Protein AF-A0A6M4GVV5-F1 (afdb_monomer_lite)

Radius of gyration: 19.68 Å; chains: 1; bounding box: 46×44×58 Å

Foldseek 3Di:
DPPPPPLLCVLVVLCVVVVDDLVLVCQQQVHDSVVNVCSNVVVDHDDDPRSVVSVCCSVPVPVSSVVSVVCCVVPPPPGGDSDDDPDDDDPPPPDPDPDDDDDDDDDDDPDDDPDDPDDDPPPDD

InterPro domains:
  IPR001387 Cro/C1-type, helix-turn-helix domain [PF01381] (12-54)
  IPR001387 Cro/C1-type, helix-turn-helix domain [PS50943] (11-54)
  IPR001387 Cro/C1-type, helix-turn-helix domain [SM00530] (10-64)
  IPR001387 Cro/C1-type, helix-turn-helix domain [cd00093] (11-54)
  IPR010982 Lambda repressor-like, DNA-binding domain superfamily [G3DSA:1.10.260.40] (11-73)
  IPR010982 Lambda repressor-like, DNA-binding domain superfamily [SSF47413] (11-61)
  IPR052359 Bacterial HTH-type regulators and antitoxins [PTHR36511] (9-66)

Secondary structure (DSSP, 8-state):
------TTHHHHHHHHHTT--HHHHHHHHT--HHHHHHHHTTSS---HHHHHHHHHHHH-HHHHHHHHHHHHHHSTTSS--S---TTPPPPTT-------------S---S----PPPPPP----

Structure (mmCIF, N/CA/C/O backbone):
data_AF-A0A6M4GVV5-F1
#
_entry.id   AF-A0A6M4GVV5-F1
#
loop_
_atom_site.group_PDB
_atom_site.id
_atom_site.type_symbol
_atom_site.label_atom_id
_atom_site.label_alt_id
_atom_site.label_comp_id
_atom_site.label_asym_id
_atom_site.label_entity_id
_atom_site.label_seq_id
_atom_site.pdbx_PDB_ins_code
_atom_site.Cartn_x
_atom_site.Cartn_y
_atom_site.Cartn_z
_atom_site.occupancy
_atom_site.B_iso_or_equiv
_atom_site.auth_seq_id
_atom_site.auth_comp_id
_atom_site.auth_asym_id
_atom_site.auth_atom_id
_atom_site.pdbx_PDB_model_num
ATOM 1 N N . MET A 1 1 ? -3.325 0.582 -32.385 1.00 35.38 1 MET A N 1
ATOM 2 C CA . MET A 1 1 ? -2.060 0.902 -31.685 1.00 35.38 1 MET A CA 1
ATOM 3 C C . MET A 1 1 ? -2.358 0.956 -30.194 1.00 35.38 1 MET A C 1
ATOM 5 O O . MET A 1 1 ? -2.827 1.974 -29.703 1.00 35.38 1 MET A O 1
ATOM 9 N N . ASN A 1 2 ? -2.201 -0.170 -29.494 1.00 35.25 2 ASN A N 1
ATOM 10 C CA . ASN A 1 2 ? -2.530 -0.261 -28.072 1.00 35.25 2 ASN A CA 1
ATOM 11 C C . ASN A 1 2 ? -1.404 0.400 -27.287 1.00 35.25 2 ASN A C 1
ATOM 13 O O . ASN A 1 2 ? -0.316 -0.154 -27.169 1.00 35.25 2 ASN A O 1
ATOM 17 N N . ASN A 1 3 ? -1.659 1.621 -26.828 1.00 40.25 3 ASN A N 1
ATOM 18 C CA . ASN A 1 3 ? -0.758 2.378 -25.979 1.00 40.25 3 ASN A CA 1
ATOM 19 C C . ASN A 1 3 ? -0.622 1.608 -24.659 1.00 40.25 3 ASN A C 1
ATOM 21 O O . ASN A 1 3 ? -1.478 1.724 -23.781 1.00 40.25 3 ASN A O 1
ATOM 25 N N . VAL A 1 4 ? 0.385 0.733 -24.564 1.00 46.97 4 VAL A N 1
ATOM 26 C CA . VAL A 1 4 ? 0.661 -0.083 -23.379 1.00 46.97 4 VAL A CA 1
ATOM 27 C C . VAL A 1 4 ? 1.188 0.862 -22.303 1.00 46.97 4 VAL A C 1
ATOM 29 O O . VAL A 1 4 ? 2.391 0.926 -22.061 1.00 46.97 4 VAL A O 1
ATOM 32 N N . ARG A 1 5 ? 0.294 1.660 -21.699 1.00 54.50 5 ARG A N 1
ATOM 33 C CA . ARG A 1 5 ? 0.596 2.435 -20.495 1.00 54.50 5 ARG A CA 1
ATOM 34 C C . ARG A 1 5 ? 1.204 1.458 -19.511 1.00 54.50 5 ARG A C 1
ATOM 36 O O . ARG A 1 5 ? 0.595 0.471 -19.104 1.00 54.50 5 ARG A O 1
ATOM 43 N N . THR A 1 6 ? 2.479 1.661 -19.258 1.00 56.09 6 THR A N 1
ATOM 44 C CA . THR A 1 6 ? 3.293 0.706 -18.539 1.00 56.09 6 THR A CA 1
ATOM 45 C C . THR A 1 6 ? 2.808 0.630 -17.097 1.00 56.09 6 THR A C 1
ATOM 47 O O . THR A 1 6 ? 2.858 1.633 -16.397 1.00 56.09 6 THR A O 1
ATOM 50 N N . TYR A 1 7 ? 2.356 -0.545 -16.649 1.00 61.75 7 TYR A N 1
ATOM 51 C CA . TYR A 1 7 ? 1.636 -0.781 -15.383 1.00 61.75 7 TYR A CA 1
ATOM 52 C C . TYR A 1 7 ? 2.257 -0.195 -14.097 1.00 61.75 7 TYR A C 1
ATOM 54 O O . TYR A 1 7 ? 1.590 -0.114 -13.071 1.00 61.75 7 TYR A O 1
ATOM 62 N N . TRP A 1 8 ? 3.534 0.194 -14.105 1.00 64.50 8 TRP A N 1
ATOM 63 C CA . TRP A 1 8 ? 4.184 0.848 -12.965 1.00 64.50 8 TRP A CA 1
ATOM 64 C C . TRP A 1 8 ? 3.985 2.373 -12.929 1.00 64.50 8 TRP A C 1
ATOM 66 O O . TRP A 1 8 ? 4.066 2.943 -11.844 1.00 64.50 8 TRP A O 1
ATOM 76 N N . GLN A 1 9 ? 3.701 3.030 -14.064 1.00 62.16 9 GLN A N 1
ATOM 77 C CA . GLN A 1 9 ? 3.309 4.449 -14.098 1.00 62.16 9 GLN A CA 1
ATOM 78 C C . GLN A 1 9 ? 1.990 4.656 -13.339 1.00 62.16 9 GLN A C 1
ATOM 80 O O . GLN A 1 9 ? 1.876 5.586 -12.541 1.00 62.16 9 GLN A O 1
ATOM 85 N N . ASP A 1 10 ? 1.064 3.702 -13.466 1.00 73.00 10 ASP A N 1
ATOM 86 C CA . ASP A 1 10 ? -0.211 3.695 -12.746 1.00 73.00 10 ASP A CA 1
ATOM 87 C C . ASP A 1 10 ? -0.036 3.625 -11.222 1.00 73.00 10 ASP A C 1
ATOM 89 O O . ASP A 1 10 ? -0.914 4.056 -10.484 1.00 73.00 10 ASP A O 1
ATOM 93 N N . LEU A 1 11 ? 1.081 3.097 -10.709 1.00 84.44 11 LEU A N 1
ATOM 94 C CA . LEU A 1 11 ? 1.274 2.931 -9.265 1.00 84.44 11 LEU A CA 1
ATOM 95 C C . LEU A 1 11 ? 1.308 4.286 -8.549 1.00 84.44 11 LEU A C 1
ATOM 97 O O . LEU A 1 11 ? 0.668 4.464 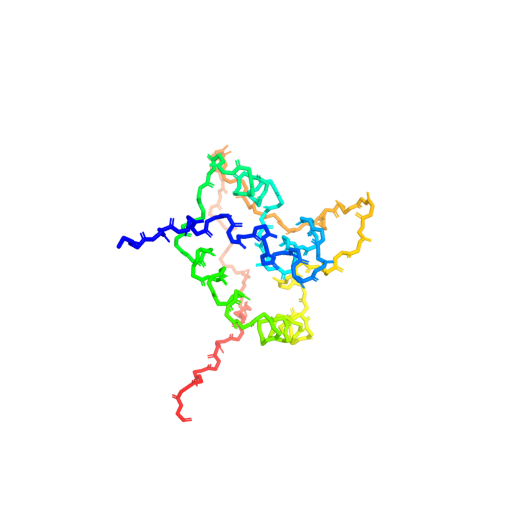-7.509 1.00 84.44 11 LEU A O 1
ATOM 101 N N . LEU A 1 12 ? 2.032 5.246 -9.131 1.00 88.31 12 LEU A N 1
ATOM 102 C CA . LEU A 1 12 ? 2.095 6.608 -8.616 1.00 88.31 12 LEU A CA 1
ATOM 103 C C . LEU A 1 12 ? 0.706 7.256 -8.645 1.00 88.31 12 LEU A C 1
ATOM 105 O O . LEU A 1 12 ? 0.296 7.846 -7.645 1.00 88.31 12 LEU A O 1
ATOM 109 N N . GLU A 1 13 ? -0.031 7.085 -9.746 1.00 87.94 13 GLU A N 1
ATOM 110 C CA . GLU A 1 13 ? -1.392 7.607 -9.896 1.00 87.94 13 GLU A CA 1
ATOM 111 C C . GLU A 1 13 ? -2.356 6.993 -8.875 1.00 87.94 13 GLU A C 1
ATOM 113 O O . GLU A 1 13 ? -3.111 7.714 -8.226 1.00 87.94 13 GLU A O 1
ATOM 118 N N . VAL A 1 14 ? -2.315 5.671 -8.685 1.00 88.69 14 VAL A N 1
ATOM 119 C CA . VAL A 1 14 ? -3.131 4.954 -7.697 1.00 88.69 14 VAL A CA 1
ATOM 120 C C . VAL A 1 14 ? -2.851 5.491 -6.300 1.00 88.69 14 VAL A C 1
ATOM 122 O O . VAL A 1 14 ? -3.784 5.835 -5.579 1.00 88.69 14 VAL A O 1
ATOM 125 N N . ARG A 1 15 ? -1.579 5.638 -5.911 1.00 92.75 15 ARG A N 1
ATOM 126 C CA . ARG A 1 15 ? -1.232 6.196 -4.599 1.00 92.75 15 ARG A CA 1
ATOM 127 C C . ARG A 1 15 ? -1.713 7.642 -4.441 1.00 92.75 15 ARG A C 1
ATOM 129 O O . ARG A 1 15 ? -2.216 7.997 -3.374 1.00 92.75 15 ARG A O 1
ATOM 136 N N . GLN A 1 16 ? -1.535 8.469 -5.470 1.00 90.31 16 GLN A N 1
ATOM 137 C CA . GLN A 1 16 ? -1.947 9.874 -5.456 1.00 90.31 16 GLN A CA 1
ATOM 138 C C . GLN A 1 16 ? -3.468 10.022 -5.359 1.00 90.31 16 GLN A C 1
ATOM 140 O O . GLN A 1 16 ? -3.932 10.815 -4.549 1.00 90.31 16 GLN A O 1
ATOM 145 N N . LYS A 1 17 ? -4.246 9.202 -6.078 1.00 89.06 17 LYS A N 1
ATOM 146 C CA . LYS A 1 17 ? -5.718 9.162 -5.974 1.00 89.06 17 LYS A CA 1
ATOM 147 C C . LYS A 1 17 ? -6.206 8.836 -4.561 1.00 89.06 17 LYS A C 1
ATOM 149 O O . LYS A 1 17 ? -7.271 9.289 -4.158 1.00 89.06 17 LYS A O 1
ATOM 154 N N . LEU A 1 18 ? -5.421 8.075 -3.797 1.00 89.69 18 LEU A N 1
ATOM 155 C CA . LEU A 1 18 ? -5.708 7.756 -2.395 1.00 89.69 18 LEU A CA 1
ATOM 156 C C . LEU A 1 18 ? -5.227 8.826 -1.404 1.00 89.69 18 LEU A C 1
ATOM 158 O O . LEU A 1 18 ? -5.442 8.665 -0.206 1.00 89.69 18 LEU A O 1
ATOM 162 N N . ASN A 1 19 ? -4.569 9.894 -1.871 1.00 90.31 19 ASN A N 1
ATOM 163 C CA . ASN A 1 19 ? -3.964 10.939 -1.039 1.00 90.31 19 ASN A CA 1
ATOM 164 C C . ASN A 1 19 ? -3.008 10.390 0.038 1.00 90.31 19 ASN A C 1
ATOM 166 O O . ASN A 1 19 ? -2.921 10.916 1.147 1.00 90.31 19 ASN A O 1
ATOM 170 N N . LEU A 1 20 ? -2.271 9.320 -0.284 1.00 88.69 20 LEU A N 1
ATOM 171 C CA . LEU A 1 20 ? -1.319 8.697 0.635 1.00 88.69 20 LEU A CA 1
ATOM 172 C C . LEU A 1 20 ? 0.123 9.072 0.288 1.00 88.69 20 LEU A C 1
ATOM 174 O O . LEU A 1 20 ? 0.552 9.029 -0.868 1.00 88.69 20 LEU A O 1
ATOM 178 N N . THR A 1 21 ? 0.931 9.351 1.310 1.00 91.25 21 THR A N 1
ATOM 179 C CA . THR A 1 21 ? 2.394 9.378 1.160 1.00 91.25 21 THR A CA 1
ATOM 180 C C . THR A 1 21 ? 2.928 7.980 0.828 1.00 91.25 21 THR A C 1
ATOM 182 O O . THR A 1 21 ? 2.276 6.972 1.098 1.00 91.25 21 THR A O 1
ATOM 185 N N . GLN A 1 22 ? 4.154 7.883 0.299 1.00 90.69 22 GLN A N 1
ATOM 186 C CA . GLN A 1 22 ? 4.811 6.585 0.068 1.00 90.69 22 GLN A CA 1
ATOM 187 C C . GLN A 1 22 ? 4.843 5.716 1.332 1.00 90.69 22 GLN A C 1
ATOM 189 O O . GLN A 1 22 ? 4.583 4.520 1.269 1.00 90.69 22 GLN A O 1
ATOM 194 N N . ARG A 1 23 ? 5.140 6.313 2.495 1.00 89.06 23 ARG A N 1
ATOM 195 C CA . ARG A 1 23 ? 5.178 5.587 3.774 1.00 89.06 23 ARG A CA 1
ATOM 196 C C . ARG A 1 23 ? 3.804 5.071 4.169 1.00 89.06 23 ARG A C 1
ATOM 198 O O . ARG A 1 23 ? 3.687 3.905 4.525 1.00 89.06 23 ARG A O 1
ATOM 205 N N . GLN A 1 24 ? 2.779 5.913 4.057 1.00 89.62 24 GLN A N 1
ATOM 206 C CA . GLN A 1 24 ? 1.411 5.512 4.364 1.00 89.62 24 GLN A CA 1
ATOM 207 C C . GLN A 1 24 ? 0.933 4.419 3.417 1.00 89.62 24 GLN A C 1
ATOM 209 O O . GLN A 1 24 ? 0.427 3.421 3.898 1.00 89.62 24 GLN A O 1
ATOM 214 N N . PHE A 1 25 ? 1.141 4.550 2.105 1.00 92.06 25 PHE A N 1
ATOM 215 C CA . PHE A 1 25 ? 0.746 3.531 1.128 1.00 92.06 25 PHE A CA 1
ATOM 216 C C . PHE A 1 25 ? 1.449 2.193 1.385 1.00 92.06 25 PHE A C 1
ATOM 218 O O . PHE A 1 25 ? 0.807 1.147 1.455 1.00 92.06 25 PHE A O 1
ATOM 225 N N . ALA A 1 26 ? 2.765 2.237 1.596 1.00 90.81 26 ALA A N 1
ATOM 226 C CA . ALA A 1 26 ? 3.577 1.076 1.930 1.00 90.81 26 ALA A CA 1
ATOM 227 C C . ALA A 1 26 ? 3.096 0.387 3.217 1.00 90.81 26 ALA A C 1
ATOM 229 O O . ALA A 1 26 ? 2.850 -0.815 3.214 1.00 90.81 26 ALA A O 1
ATOM 230 N N . ALA A 1 27 ? 2.884 1.147 4.293 1.00 86.44 27 ALA A N 1
ATOM 231 C CA . ALA A 1 27 ? 2.351 0.616 5.543 1.00 86.44 27 ALA A CA 1
ATOM 232 C C . ALA A 1 27 ? 0.915 0.097 5.377 1.00 86.44 27 ALA A C 1
ATOM 234 O O . ALA A 1 27 ? 0.552 -0.928 5.948 1.00 86.44 27 ALA A O 1
ATOM 235 N N . TYR A 1 28 ? 0.087 0.773 4.579 1.00 90.19 28 TYR A N 1
ATOM 236 C CA . TYR A 1 28 ? -1.307 0.400 4.394 1.00 90.19 28 TYR A CA 1
ATOM 237 C C . TYR A 1 28 ? -1.427 -0.983 3.757 1.00 90.19 28 TYR A C 1
ATOM 239 O O . TYR A 1 28 ? -2.153 -1.815 4.290 1.00 90.19 28 TYR A O 1
ATOM 247 N N . PHE A 1 29 ? -0.687 -1.226 2.674 1.00 90.69 29 PHE A N 1
ATOM 248 C CA . PHE A 1 29 ? -0.794 -2.439 1.856 1.00 90.69 29 PHE A CA 1
ATOM 249 C C . PHE A 1 29 ? 0.324 -3.467 2.096 1.00 90.69 29 PHE A C 1
ATOM 251 O O . PHE A 1 29 ? 0.351 -4.502 1.439 1.00 90.69 29 PHE A O 1
ATOM 258 N N . GLY A 1 30 ? 1.232 -3.214 3.044 1.00 88.12 30 GLY A N 1
ATOM 259 C CA . GLY A 1 30 ? 2.269 -4.172 3.441 1.00 88.12 30 GLY A CA 1
ATOM 260 C C . GLY A 1 30 ? 3.482 -4.227 2.509 1.00 88.12 30 GLY A C 1
ATOM 261 O O . GLY A 1 30 ? 4.137 -5.262 2.409 1.00 88.12 30 GLY A O 1
ATOM 262 N N . PHE A 1 31 ? 3.813 -3.127 1.830 1.00 88.88 31 PHE A N 1
ATOM 263 C CA . PHE A 1 31 ? 5.021 -3.033 1.008 1.00 88.88 31 PHE A CA 1
ATOM 264 C C . PHE A 1 31 ? 6.197 -2.446 1.801 1.00 88.88 31 PHE A C 1
ATOM 266 O O . PHE A 1 31 ? 6.008 -1.544 2.616 1.00 88.88 31 PHE A O 1
ATOM 273 N N . PRO A 1 32 ? 7.448 -2.847 1.523 1.00 89.50 32 PRO A N 1
ATOM 274 C CA . PRO A 1 32 ? 8.600 -2.094 1.999 1.00 89.50 32 PRO A CA 1
ATOM 275 C C . PRO A 1 32 ? 8.668 -0.726 1.305 1.00 89.50 32 PRO A C 1
ATOM 277 O O . PRO A 1 32 ? 8.652 -0.644 0.076 1.00 89.50 32 PRO A O 1
ATOM 280 N N . VAL A 1 33 ? 8.824 0.358 2.074 1.00 89.19 33 VAL A N 1
ATOM 281 C CA . VAL A 1 33 ? 8.911 1.734 1.532 1.00 89.19 33 VAL A CA 1
ATOM 282 C C . VAL A 1 33 ? 10.033 1.871 0.494 1.00 89.19 33 VAL A C 1
ATOM 284 O O . VAL A 1 33 ? 9.872 2.554 -0.515 1.00 89.19 33 VAL A O 1
ATOM 287 N N . ALA A 1 34 ? 11.174 1.211 0.719 1.00 86.56 34 ALA A N 1
ATOM 288 C CA . ALA A 1 34 ? 12.296 1.223 -0.220 1.00 86.56 34 ALA A CA 1
ATOM 289 C C . ALA A 1 34 ? 11.934 0.555 -1.558 1.00 86.56 34 ALA A C 1
ATOM 291 O O . ALA A 1 34 ? 12.266 1.073 -2.622 1.00 86.56 34 ALA A O 1
ATOM 292 N N . THR A 1 35 ? 11.191 -0.552 -1.509 1.00 90.94 35 THR A N 1
ATOM 293 C CA . THR A 1 35 ? 10.694 -1.257 -2.694 1.00 90.94 35 THR A CA 1
ATOM 294 C C . THR A 1 35 ? 9.695 -0.397 -3.466 1.00 90.94 35 THR A C 1
ATOM 296 O O . THR A 1 35 ? 9.857 -0.227 -4.672 1.00 90.94 35 THR A O 1
ATOM 299 N N . LEU A 1 36 ? 8.741 0.232 -2.769 1.00 91.81 36 LEU A N 1
ATOM 300 C CA . LEU A 1 36 ? 7.787 1.168 -3.368 1.00 91.81 36 LEU A CA 1
ATOM 301 C C . LEU A 1 36 ? 8.497 2.321 -4.097 1.00 91.81 36 LEU A C 1
ATOM 303 O O . LEU A 1 36 ? 8.136 2.660 -5.218 1.00 91.81 36 LEU A O 1
ATOM 307 N N . ARG A 1 37 ? 9.562 2.880 -3.507 1.00 91.88 37 ARG A N 1
ATOM 308 C CA . ARG A 1 37 ? 10.383 3.924 -4.147 1.00 91.88 37 ARG A CA 1
ATOM 309 C C . ARG A 1 37 ? 11.051 3.451 -5.434 1.00 91.88 37 ARG A C 1
ATOM 311 O O . ARG A 1 37 ? 11.112 4.216 -6.390 1.00 91.88 37 ARG A O 1
ATOM 318 N N . HIS A 1 38 ? 11.579 2.226 -5.460 1.00 89.38 38 HIS A N 1
ATOM 319 C CA . HIS A 1 38 ? 12.166 1.668 -6.680 1.00 89.38 38 HIS A CA 1
ATOM 320 C C . HIS A 1 38 ? 11.118 1.452 -7.775 1.00 89.38 38 HIS A C 1
ATOM 322 O O . HIS A 1 38 ? 11.439 1.664 -8.942 1.00 89.38 38 HIS A O 1
ATOM 328 N N . TRP A 1 39 ? 9.891 1.068 -7.406 1.00 92.25 39 TRP A N 1
ATOM 329 C CA . TRP A 1 39 ? 8.779 0.923 -8.346 1.00 92.25 39 TRP A CA 1
ATOM 330 C C . TRP A 1 39 ? 8.301 2.267 -8.896 1.00 92.25 39 TRP A C 1
ATOM 332 O O . TRP A 1 39 ? 8.237 2.426 -10.109 1.00 92.25 39 TRP A O 1
ATOM 342 N N . GLU A 1 40 ? 8.054 3.259 -8.036 1.00 91.31 40 GLU A N 1
ATOM 343 C CA . GLU A 1 40 ? 7.593 4.591 -8.465 1.00 91.31 40 GLU A CA 1
ATOM 344 C C . GLU A 1 40 ? 8.626 5.341 -9.320 1.00 91.31 40 GLU A C 1
ATOM 346 O O . GLU A 1 40 ? 8.254 6.163 -10.148 1.00 91.31 40 GLU A O 1
ATOM 351 N N . ARG A 1 41 ? 9.925 5.053 -9.151 1.00 89.06 41 ARG A N 1
ATOM 352 C CA . ARG A 1 41 ? 11.002 5.609 -9.993 1.00 89.06 41 ARG A CA 1
ATOM 353 C C . ARG A 1 41 ? 11.225 4.840 -11.299 1.00 89.06 41 ARG A C 1
ATOM 355 O O . ARG A 1 41 ? 11.999 5.295 -12.129 1.00 89.06 41 ARG A O 1
ATOM 362 N N . GLY A 1 42 ? 10.610 3.668 -11.468 1.00 87.56 42 GLY A N 1
ATOM 363 C CA . GLY A 1 42 ? 10.790 2.811 -12.645 1.00 87.56 42 GLY A CA 1
ATOM 364 C C . GLY A 1 42 ? 12.057 1.945 -12.644 1.00 87.56 42 GLY A C 1
ATOM 365 O O . GLY A 1 42 ? 12.243 1.144 -13.556 1.00 87.56 42 GLY A O 1
ATOM 366 N N . ASN A 1 43 ? 12.906 2.031 -11.613 1.00 86.06 43 ASN A N 1
ATOM 367 C CA . ASN A 1 43 ? 14.152 1.252 -11.521 1.00 86.06 43 ASN A CA 1
ATOM 368 C C . ASN A 1 43 ? 13.901 -0.248 -11.291 1.00 86.06 43 ASN A C 1
ATOM 370 O O . ASN A 1 43 ? 14.788 -1.070 -11.508 1.00 86.06 43 ASN A O 1
ATOM 374 N N . ARG A 1 44 ? 12.718 -0.611 -10.782 1.00 88.12 44 ARG A N 1
ATOM 375 C CA . ARG A 1 44 ? 12.249 -1.996 -10.642 1.00 88.12 44 ARG A CA 1
ATOM 376 C C . ARG A 1 44 ? 10.774 -2.071 -10.998 1.00 88.12 44 ARG A C 1
ATOM 378 O O . ARG A 1 44 ? 10.057 -1.085 -10.868 1.00 88.12 44 ARG A O 1
ATOM 385 N N . ARG A 1 45 ? 10.306 -3.263 -11.361 1.00 87.69 45 ARG A N 1
ATOM 386 C CA . ARG A 1 45 ? 8.885 -3.534 -11.608 1.00 87.69 45 ARG A CA 1
ATOM 387 C C . ARG A 1 45 ? 8.320 -4.444 -10.512 1.00 87.69 45 ARG A C 1
ATOM 389 O O . ARG A 1 45 ? 9.043 -5.338 -10.063 1.00 87.69 45 ARG A O 1
ATOM 396 N N . PRO A 1 46 ? 7.079 -4.222 -10.048 1.00 90.19 46 PRO A N 1
ATOM 397 C CA . PRO A 1 46 ? 6.397 -5.187 -9.196 1.00 90.19 46 PRO A CA 1
ATOM 398 C C 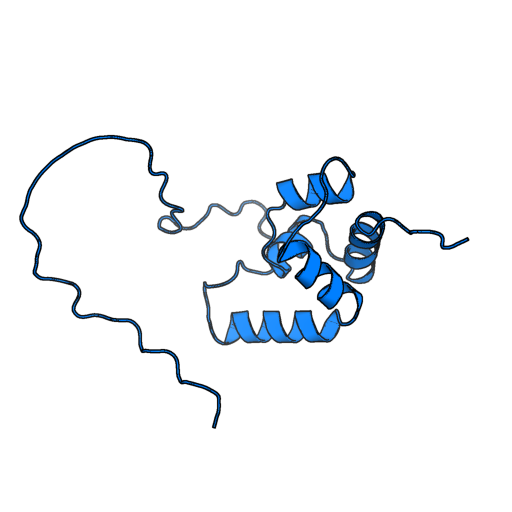. PRO A 1 46 ? 6.123 -6.471 -9.987 1.00 90.19 46 PRO A C 1
ATOM 400 O O . PRO A 1 46 ? 5.838 -6.426 -11.182 1.00 90.19 46 PRO A O 1
ATOM 403 N N . THR A 1 47 ? 6.204 -7.617 -9.319 1.00 89.06 47 THR A N 1
ATOM 404 C CA . THR A 1 47 ? 5.948 -8.938 -9.909 1.00 89.06 47 THR A CA 1
ATOM 405 C C . THR A 1 47 ? 5.120 -9.799 -8.953 1.00 89.06 47 THR A C 1
ATOM 407 O O . THR A 1 47 ? 4.959 -9.460 -7.775 1.00 89.06 47 THR A O 1
ATOM 410 N N . GLY A 1 48 ? 4.568 -10.902 -9.469 1.00 91.31 48 GLY A N 1
ATOM 411 C CA . GLY A 1 48 ? 3.838 -11.895 -8.678 1.00 91.31 48 GLY A CA 1
ATOM 412 C C . GLY A 1 48 ? 2.686 -11.292 -7.870 1.00 91.31 48 GLY A C 1
ATOM 413 O O . GLY A 1 48 ? 1.920 -10.468 -8.370 1.00 91.31 48 GLY A O 1
ATOM 414 N N . THR A 1 49 ? 2.591 -11.673 -6.597 1.00 92.25 49 THR A N 1
ATOM 415 C CA . THR A 1 49 ? 1.510 -11.260 -5.689 1.00 92.25 49 THR A CA 1
ATOM 416 C C . THR A 1 49 ? 1.418 -9.746 -5.515 1.00 92.25 49 THR A C 1
ATOM 418 O O . THR A 1 49 ? 0.319 -9.209 -5.410 1.00 92.25 49 THR A O 1
ATOM 421 N N . ALA A 1 50 ? 2.551 -9.036 -5.522 1.00 90.69 50 ALA A N 1
ATOM 422 C CA . ALA A 1 50 ? 2.546 -7.581 -5.400 1.00 90.69 50 ALA A CA 1
ATOM 423 C C . ALA A 1 50 ? 1.883 -6.924 -6.615 1.00 90.69 50 ALA A C 1
ATOM 425 O O . ALA A 1 50 ? 1.074 -6.016 -6.451 1.00 90.69 50 ALA A O 1
ATOM 426 N N . LEU A 1 51 ? 2.186 -7.410 -7.822 1.00 90.44 51 LEU A N 1
ATOM 427 C CA . LEU A 1 51 ? 1.558 -6.921 -9.047 1.00 90.44 51 LEU A CA 1
ATOM 428 C C . LEU A 1 51 ? 0.049 -7.206 -9.044 1.00 90.44 51 LEU A C 1
ATOM 430 O O . LEU A 1 51 ? -0.736 -6.300 -9.307 1.00 90.44 51 LEU A O 1
ATOM 434 N N . ALA A 1 52 ? -0.356 -8.425 -8.676 1.00 92.25 52 ALA A N 1
ATOM 435 C CA . ALA A 1 52 ? -1.768 -8.788 -8.562 1.00 92.25 52 ALA A CA 1
ATOM 436 C C . ALA A 1 52 ? -2.516 -7.890 -7.559 1.00 92.25 52 ALA A C 1
ATOM 438 O O . ALA A 1 52 ? -3.568 -7.345 -7.881 1.00 92.25 52 ALA A O 1
ATOM 439 N N . LEU A 1 53 ? -1.948 -7.664 -6.370 1.00 92.19 53 LEU A N 1
ATOM 440 C CA . LEU A 1 53 ? -2.546 -6.785 -5.365 1.00 92.19 53 LEU A CA 1
ATOM 441 C C . LEU A 1 53 ? -2.665 -5.337 -5.865 1.00 92.19 53 LEU A C 1
ATOM 443 O O . LEU A 1 53 ? -3.689 -4.702 -5.641 1.00 92.19 53 LEU A O 1
ATOM 447 N N . LEU A 1 54 ? -1.653 -4.816 -6.563 1.00 91.00 54 LEU A N 1
ATOM 448 C CA . LEU A 1 54 ? -1.691 -3.465 -7.129 1.00 91.00 54 LEU A CA 1
ATOM 449 C C . LEU A 1 54 ? -2.798 -3.302 -8.175 1.00 91.00 54 LEU A C 1
ATOM 451 O O . LEU A 1 54 ? -3.464 -2.268 -8.178 1.00 91.00 54 LEU A O 1
ATOM 455 N N . PHE A 1 55 ? -3.045 -4.322 -9.004 1.00 90.38 55 PHE A N 1
ATOM 456 C CA . PHE A 1 55 ? -4.197 -4.328 -9.908 1.00 90.38 55 PHE A CA 1
ATOM 457 C C . PHE A 1 55 ? -5.515 -4.243 -9.142 1.00 90.38 55 PHE A C 1
ATOM 459 O O . PHE A 1 55 ? -6.339 -3.384 -9.436 1.00 90.38 55 PHE A O 1
ATOM 466 N N . VAL A 1 56 ? -5.696 -5.068 -8.109 1.00 93.25 56 VAL A N 1
ATOM 467 C CA . VAL A 1 56 ? -6.930 -5.051 -7.309 1.00 93.25 56 VAL A CA 1
ATOM 468 C C . VAL A 1 56 ? -7.111 -3.711 -6.585 1.00 93.25 56 VAL A C 1
ATOM 470 O O . VAL A 1 56 ? -8.222 -3.191 -6.531 1.00 93.25 56 VAL A O 1
ATOM 473 N N . ILE A 1 57 ? -6.033 -3.109 -6.068 1.00 93.00 57 ILE A N 1
ATOM 474 C CA . ILE A 1 57 ? -6.077 -1.772 -5.454 1.00 93.00 57 ILE A CA 1
ATOM 475 C C . ILE A 1 57 ? -6.477 -0.712 -6.485 1.00 93.00 57 ILE A C 1
ATOM 477 O O . ILE A 1 57 ? -7.226 0.200 -6.141 1.00 93.00 57 ILE A O 1
ATOM 481 N N . ARG A 1 58 ? -5.989 -0.813 -7.727 1.00 90.62 58 ARG A N 1
ATOM 482 C CA . ARG A 1 58 ? -6.327 0.127 -8.802 1.00 90.62 58 ARG A CA 1
ATOM 483 C C . ARG A 1 58 ? -7.813 0.073 -9.150 1.00 90.62 58 ARG A C 1
ATOM 485 O O . ARG A 1 58 ? -8.438 1.124 -9.232 1.00 90.62 58 ARG A O 1
ATOM 492 N N . GLU A 1 59 ? -8.357 -1.127 -9.338 1.00 90.94 59 GLU A N 1
ATOM 493 C CA . GLU A 1 59 ? -9.758 -1.312 -9.743 1.00 90.94 59 GLU A CA 1
ATOM 494 C C . GLU A 1 59 ? -10.737 -1.081 -8.578 1.00 90.94 59 GLU A C 1
ATOM 496 O O . GLU A 1 59 ? -11.817 -0.517 -8.755 1.00 90.94 59 GLU A O 1
ATOM 501 N N . HIS A 1 60 ? -10.369 -1.494 -7.359 1.00 94.31 60 HIS A N 1
ATOM 502 C CA . HIS A 1 60 ? -11.270 -1.514 -6.201 1.00 94.31 60 HIS A CA 1
ATOM 503 C C . HIS A 1 60 ? -10.638 -0.942 -4.918 1.00 94.31 60 HIS A C 1
ATOM 505 O O . HIS A 1 60 ? -10.637 -1.602 -3.869 1.00 94.31 60 HIS A O 1
ATOM 511 N N . PRO A 1 61 ? -10.149 0.311 -4.933 1.00 91.19 61 PRO A N 1
ATOM 512 C CA . PRO A 1 61 ? -9.383 0.875 -3.822 1.00 91.19 61 PRO A CA 1
ATOM 513 C C . PRO A 1 61 ? -10.143 0.865 -2.490 1.00 91.19 61 PRO A C 1
ATOM 515 O O . PRO A 1 61 ? -9.621 0.409 -1.472 1.00 91.19 61 PRO A O 1
ATOM 518 N N . HIS A 1 62 ? -11.403 1.310 -2.487 1.00 91.56 62 HIS A N 1
ATOM 519 C CA . HIS A 1 62 ? -12.215 1.392 -1.269 1.00 91.56 62 HIS A CA 1
ATOM 520 C C . HIS A 1 62 ? -12.510 0.017 -0.658 1.00 91.56 62 HIS A C 1
ATOM 522 O O . HIS A 1 62 ? -12.507 -0.126 0.568 1.00 91.56 62 HIS A O 1
ATOM 528 N N . ALA A 1 63 ? -12.733 -1.002 -1.495 1.00 95.31 63 ALA A N 1
ATOM 529 C CA . ALA A 1 63 ? -12.998 -2.362 -1.038 1.00 95.31 63 ALA A CA 1
ATOM 530 C C . ALA A 1 63 ? -11.758 -2.968 -0.370 1.00 95.31 63 ALA A C 1
ATOM 532 O O . ALA A 1 63 ? -11.854 -3.475 0.751 1.00 95.31 63 ALA A O 1
ATOM 533 N N . VAL A 1 64 ? -10.584 -2.834 -1.001 1.00 95.00 64 VAL A N 1
ATOM 534 C CA . VAL A 1 64 ? -9.317 -3.298 -0.416 1.00 95.00 64 VAL A CA 1
ATOM 535 C C . VAL A 1 64 ? -9.028 -2.551 0.883 1.00 95.00 64 VAL A C 1
ATOM 537 O O . VAL A 1 64 ? -8.704 -3.176 1.891 1.00 95.00 64 VAL A O 1
ATOM 540 N N . MET A 1 65 ? -9.210 -1.228 0.910 1.00 92.38 65 MET A N 1
ATOM 541 C CA . MET A 1 65 ? -8.998 -0.438 2.124 1.00 92.38 65 MET A CA 1
ATOM 542 C C . MET A 1 65 ? -9.905 -0.882 3.275 1.00 92.38 65 MET A C 1
ATOM 544 O O . MET A 1 65 ? -9.438 -1.078 4.399 1.00 92.38 65 MET A O 1
ATOM 548 N N . LYS A 1 66 ? -11.193 -1.112 2.998 1.00 93.12 66 LYS A N 1
ATOM 549 C CA . LYS A 1 66 ? -12.150 -1.634 3.981 1.00 93.12 66 LYS A CA 1
ATOM 550 C C . LYS A 1 66 ? -11.734 -3.015 4.493 1.00 93.12 66 LYS A C 1
ATOM 552 O O . LYS A 1 66 ? -11.764 -3.237 5.704 1.00 93.12 66 LYS A O 1
ATOM 557 N N . ALA A 1 67 ? -11.319 -3.916 3.603 1.00 94.06 67 ALA A N 1
ATOM 558 C CA . ALA A 1 67 ? -10.867 -5.258 3.965 1.00 94.06 67 ALA A CA 1
ATOM 559 C C . ALA A 1 67 ? -9.615 -5.216 4.853 1.00 94.06 67 ALA A C 1
ATOM 561 O O . ALA A 1 67 ? -9.592 -5.836 5.913 1.00 94.06 67 ALA A O 1
ATOM 562 N N . VAL A 1 68 ? -8.616 -4.414 4.483 1.00 91.69 68 VAL A N 1
ATOM 563 C CA . VAL A 1 68 ? -7.385 -4.222 5.262 1.00 91.69 68 VAL A CA 1
ATOM 564 C C . VAL A 1 68 ? -7.681 -3.588 6.627 1.00 91.69 68 VAL A C 1
ATOM 566 O O . VAL A 1 68 ? -7.117 -4.006 7.639 1.00 91.69 68 VAL A O 1
ATOM 569 N N . LYS A 1 69 ? -8.592 -2.607 6.699 1.00 89.56 69 LYS A N 1
ATOM 570 C CA . LYS A 1 69 ? -9.034 -2.017 7.973 1.00 89.56 69 LYS A CA 1
ATOM 571 C C . LYS A 1 69 ? -9.714 -3.062 8.862 1.00 89.56 69 LYS A C 1
ATOM 573 O O . LYS A 1 69 ? -9.383 -3.148 10.039 1.00 89.56 69 LYS A O 1
ATOM 578 N N . LYS A 1 70 ? -10.611 -3.882 8.303 1.00 90.06 70 LYS A N 1
ATOM 579 C CA . LYS A 1 70 ? -11.257 -4.991 9.024 1.00 90.06 70 LYS A CA 1
ATOM 580 C C . LYS A 1 70 ? -10.226 -6.015 9.505 1.00 90.06 70 LYS A C 1
ATOM 582 O O . LYS A 1 70 ? -10.296 -6.442 10.650 1.00 90.06 70 LYS A O 1
ATOM 587 N N . ALA A 1 71 ? -9.238 -6.348 8.675 1.00 87.88 71 ALA A N 1
ATOM 588 C CA . ALA A 1 71 ? -8.166 -7.264 9.046 1.00 87.88 71 ALA A CA 1
ATOM 589 C C . ALA A 1 71 ? -7.353 -6.742 10.242 1.00 87.88 71 ALA A C 1
ATOM 591 O O . ALA A 1 71 ? -7.106 -7.493 11.176 1.00 87.88 71 ALA A O 1
ATOM 592 N N . ARG A 1 72 ? -7.012 -5.444 10.267 1.00 84.38 72 ARG A N 1
ATOM 593 C CA . ARG A 1 72 ? -6.328 -4.810 11.412 1.00 84.38 72 ARG A CA 1
ATOM 594 C C . ARG A 1 72 ? -7.138 -4.849 12.709 1.00 84.38 72 ARG A C 1
ATOM 596 O O . ARG A 1 72 ? -6.544 -4.964 13.773 1.00 84.38 72 ARG A O 1
ATOM 603 N N . LEU A 1 73 ? -8.462 -4.716 12.620 1.00 85.94 73 LEU A N 1
ATOM 604 C CA . LEU A 1 73 ? -9.357 -4.761 13.782 1.00 85.94 73 LEU A CA 1
ATOM 605 C C . LEU A 1 73 ? -9.533 -6.190 14.309 1.00 85.94 73 LEU A C 1
ATOM 607 O O . LEU A 1 73 ? -9.526 -6.404 15.515 1.00 85.94 73 LEU A O 1
ATOM 611 N N . ASN A 1 74 ? -9.669 -7.157 13.402 1.00 86.19 74 ASN A N 1
ATOM 612 C CA . ASN A 1 74 ? -9.948 -8.550 13.744 1.00 86.19 74 ASN A CA 1
ATOM 613 C C . ASN A 1 74 ? -8.686 -9.344 14.122 1.00 86.19 74 ASN A C 1
ATOM 615 O O . ASN A 1 74 ?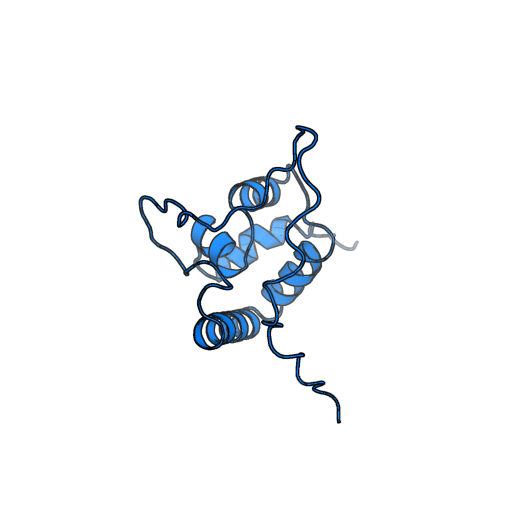 -8.780 -10.313 14.868 1.00 86.19 74 ASN A O 1
ATOM 619 N N . TRP A 1 75 ? -7.516 -8.941 13.617 1.00 84.69 75 TRP A N 1
ATOM 620 C CA . TRP A 1 75 ? -6.221 -9.575 13.880 1.00 84.69 75 TRP A CA 1
ATOM 621 C C . TRP A 1 75 ? -5.161 -8.514 14.213 1.00 84.69 75 TRP A C 1
ATOM 623 O O . TRP A 1 75 ? -4.351 -8.134 13.354 1.00 84.69 75 TRP A O 1
ATOM 633 N N . PRO A 1 76 ? -5.161 -7.992 15.454 1.00 78.94 76 PRO A N 1
ATOM 634 C CA . PRO A 1 76 ? -4.196 -6.982 15.865 1.00 78.94 76 PRO A CA 1
ATOM 635 C C . PRO A 1 76 ? -2.759 -7.525 15.784 1.00 78.94 76 PRO A C 1
ATOM 637 O O . PRO A 1 76 ? -2.484 -8.667 16.140 1.00 78.94 76 PRO A O 1
ATOM 640 N N . GLY A 1 77 ? -1.829 -6.696 15.300 1.00 75.6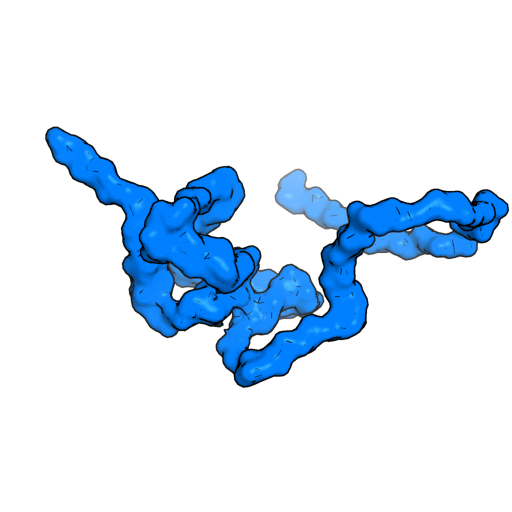9 77 GLY A N 1
ATOM 641 C CA . GLY A 1 77 ? -0.399 -7.028 15.196 1.00 75.69 77 GLY A CA 1
ATOM 642 C C . GLY A 1 77 ? 0.032 -7.739 13.906 1.00 75.69 77 GLY A C 1
ATOM 643 O O . GLY A 1 77 ? 1.221 -7.741 13.595 1.00 75.69 77 GLY A O 1
ATOM 644 N N . CYS A 1 78 ? -0.898 -8.271 13.106 1.00 77.25 78 CYS A N 1
ATOM 645 C CA . CYS A 1 78 ? -0.571 -8.935 11.836 1.00 77.25 78 CYS A CA 1
ATOM 646 C C . CYS A 1 78 ? -0.236 -7.962 10.692 1.00 77.25 78 CYS A C 1
ATOM 648 O O . CYS A 1 78 ? 0.376 -8.356 9.702 1.00 77.25 78 CYS A O 1
ATOM 650 N N . LEU A 1 79 ? -0.634 -6.693 10.812 1.00 74.06 79 LEU A N 1
ATOM 651 C CA . LEU A 1 79 ? -0.339 -5.637 9.845 1.00 74.06 79 LEU A CA 1
ATOM 652 C C . LEU A 1 79 ? 0.216 -4.410 10.572 1.00 74.06 79 LEU A C 1
ATOM 654 O O . LEU A 1 79 ? -0.268 -4.083 11.660 1.00 74.06 79 LEU A O 1
ATOM 658 N N . PRO A 1 80 ? 1.186 -3.692 9.978 1.00 68.31 80 PRO A N 1
ATOM 659 C CA . PRO A 1 80 ? 1.720 -2.488 10.593 1.00 68.31 80 PRO A CA 1
ATOM 660 C C . PRO A 1 80 ? 0.611 -1.435 10.745 1.00 68.31 80 PRO A C 1
ATOM 662 O O . PRO A 1 80 ? -0.325 -1.396 9.931 1.00 68.31 80 PRO A O 1
ATOM 665 N N . PRO A 1 81 ? 0.682 -0.573 11.771 1.00 66.62 81 PRO A N 1
ATOM 666 C CA 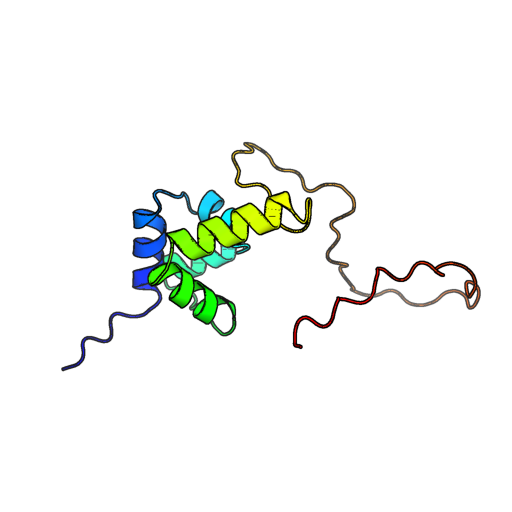. PRO A 1 81 ? -0.261 0.527 11.925 1.00 66.62 81 PRO A CA 1
ATOM 667 C C . PRO A 1 81 ? -0.220 1.466 10.706 1.00 66.62 81 PRO A C 1
ATOM 669 O O . PRO A 1 81 ? 0.817 1.644 10.067 1.00 66.62 81 PRO A O 1
ATOM 672 N N . ILE A 1 82 ? -1.370 2.063 10.374 1.00 63.75 82 ILE A N 1
ATOM 673 C CA . ILE A 1 82 ? -1.471 3.129 9.366 1.00 63.75 82 ILE A CA 1
ATOM 674 C C . ILE A 1 82 ? -0.839 4.373 10.008 1.00 63.75 82 ILE A C 1
ATOM 676 O O . ILE A 1 82 ? -1.451 4.988 10.871 1.00 63.75 82 ILE A O 1
ATOM 680 N N . GLU A 1 83 ? 0.423 4.658 9.693 1.00 57.62 83 GLU A N 1
ATOM 681 C CA . GLU A 1 83 ? 1.269 5.631 10.411 1.00 57.62 83 GLU A CA 1
ATOM 682 C C . GLU A 1 83 ? 0.712 7.085 10.469 1.00 57.62 83 GLU A C 1
ATOM 684 O O . GLU A 1 83 ? -0.061 7.479 9.588 1.00 57.62 83 GLU A O 1
ATOM 689 N N . PRO A 1 84 ? 1.131 7.901 11.471 1.00 50.97 84 PRO A N 1
ATOM 690 C CA . PRO A 1 84 ? 2.428 8.582 11.378 1.00 50.97 84 PRO A CA 1
ATOM 691 C C . PRO A 1 84 ? 3.281 8.394 12.639 1.00 50.97 84 PRO A C 1
ATOM 693 O O . PRO A 1 84 ? 2.959 8.923 13.699 1.00 50.97 84 PRO A O 1
ATOM 696 N N . LEU A 1 85 ? 4.421 7.709 12.533 1.00 44.09 85 LEU A N 1
ATOM 697 C CA . LEU A 1 85 ? 5.410 7.696 13.607 1.00 44.09 85 LEU A CA 1
ATOM 698 C C . LEU A 1 85 ? 6.695 8.324 13.084 1.00 44.09 85 LEU A C 1
ATOM 700 O O . LEU A 1 85 ? 7.435 7.750 12.289 1.00 44.09 85 LEU A O 1
ATOM 704 N N . ARG A 1 86 ? 6.977 9.534 13.587 1.00 51.69 86 ARG A N 1
ATOM 705 C CA . ARG A 1 86 ? 8.227 10.279 13.352 1.00 51.69 86 ARG A CA 1
ATOM 706 C C . ARG A 1 86 ? 9.487 9.439 13.617 1.00 51.69 86 ARG A C 1
ATOM 708 O O . ARG A 1 86 ? 10.543 9.771 13.091 1.00 51.69 86 ARG A O 1
ATOM 715 N N . SER A 1 87 ? 9.371 8.337 14.353 1.00 48.44 87 SER A N 1
ATOM 716 C CA . SER A 1 87 ? 10.428 7.353 14.561 1.00 48.44 87 SER A CA 1
ATOM 717 C C . SER A 1 87 ? 9.830 6.024 15.029 1.00 48.44 87 SER A C 1
ATOM 719 O O . SER A 1 87 ? 9.784 5.750 16.228 1.00 48.44 87 SER A O 1
ATOM 721 N N . TYR A 1 88 ? 9.351 5.179 14.116 1.00 47.50 88 TYR A N 1
ATOM 722 C CA . TYR A 1 88 ? 9.076 3.792 14.491 1.00 47.50 88 TYR A CA 1
ATOM 723 C C . TYR A 1 88 ? 10.388 3.016 14.670 1.00 47.50 88 TYR A C 1
ATOM 725 O O . TYR A 1 88 ? 11.167 2.849 13.729 1.00 47.50 88 TYR A O 1
ATOM 733 N N . ARG A 1 89 ? 10.610 2.516 15.889 1.00 54.50 89 ARG A N 1
ATOM 734 C CA . ARG A 1 89 ? 11.555 1.438 16.201 1.00 54.50 89 ARG A CA 1
ATOM 735 C C . ARG A 1 89 ? 10.716 0.169 16.338 1.00 54.50 89 ARG A C 1
ATOM 737 O O . ARG A 1 89 ? 9.799 0.147 17.154 1.00 54.50 89 ARG A O 1
ATOM 744 N N . ALA A 1 90 ? 10.981 -0.852 15.524 1.00 45.00 90 ALA A N 1
ATOM 745 C CA . ALA A 1 90 ? 10.225 -2.103 15.589 1.00 45.00 90 ALA A CA 1
ATOM 746 C C . ALA A 1 90 ? 10.266 -2.700 17.013 1.00 45.00 90 ALA A C 1
ATOM 748 O O . ALA A 1 90 ? 11.335 -2.662 17.632 1.00 45.00 90 ALA A O 1
ATOM 749 N N . PRO A 1 91 ? 9.151 -3.254 17.533 1.00 48.81 91 PRO A N 1
ATOM 750 C CA . PRO A 1 91 ? 9.123 -3.956 18.799 1.00 48.81 91 PRO A CA 1
ATOM 751 C C . PRO A 1 91 ? 10.213 -5.030 18.827 1.00 48.81 91 PRO A C 1
ATOM 753 O O . PRO A 1 91 ? 10.370 -5.782 17.849 1.00 48.81 91 PRO A O 1
ATOM 756 N N . PRO A 1 92 ? 10.985 -5.127 19.918 1.00 40.66 92 PRO A N 1
ATOM 757 C CA . PRO A 1 92 ? 11.862 -6.268 20.111 1.00 40.66 92 PRO A CA 1
ATOM 758 C C . PRO A 1 92 ? 11.005 -7.543 20.058 1.00 40.66 92 PRO A C 1
ATOM 760 O O . PRO A 1 92 ? 10.027 -7.668 20.785 1.00 40.66 92 PRO A O 1
ATOM 763 N N . GLY A 1 93 ? 11.327 -8.448 19.128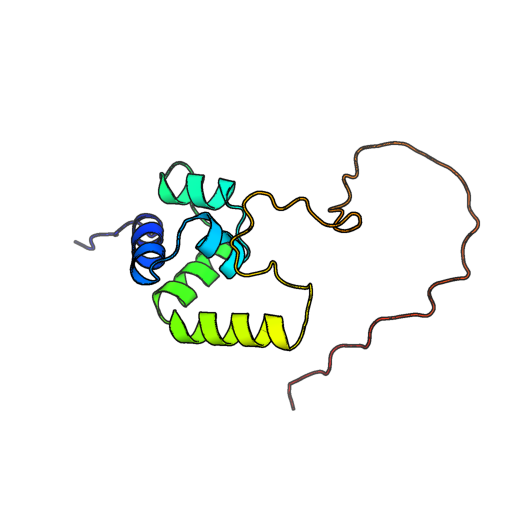 1.00 47.97 93 GLY A N 1
ATOM 764 C CA . GLY A 1 93 ? 10.575 -9.691 18.901 1.00 47.97 93 GLY A CA 1
ATOM 765 C C . GLY A 1 93 ? 10.018 -9.875 17.485 1.00 47.97 93 GLY A C 1
ATOM 766 O O . GLY A 1 93 ? 9.770 -11.008 17.090 1.00 47.97 93 GLY A O 1
ATOM 767 N N . THR A 1 94 ? 9.925 -8.824 16.660 1.00 54.91 94 THR A N 1
ATOM 768 C CA . THR A 1 94 ? 9.469 -8.933 15.247 1.00 54.91 94 THR A CA 1
ATOM 769 C C . THR A 1 94 ? 10.512 -9.541 14.288 1.00 54.91 94 THR A C 1
ATOM 771 O O . THR A 1 94 ? 10.513 -9.278 13.086 1.00 54.91 94 THR A O 1
ATOM 774 N N . GLY A 1 95 ? 11.450 -10.331 14.815 1.00 41.22 95 GLY A N 1
ATOM 775 C CA . GLY A 1 95 ? 12.599 -10.859 14.094 1.00 41.22 95 GLY A CA 1
ATOM 776 C C . GLY A 1 95 ? 12.198 -11.732 12.908 1.00 41.22 95 GLY A C 1
ATOM 777 O O . GLY A 1 95 ? 11.953 -12.924 13.064 1.00 41.22 95 GLY A O 1
ATOM 778 N N . ALA A 1 96 ? 12.269 -11.167 11.702 1.00 43.56 96 ALA A N 1
ATOM 779 C CA . ALA A 1 96 ? 12.718 -11.924 10.545 1.00 43.56 96 ALA A CA 1
ATOM 780 C C . ALA A 1 96 ? 14.096 -12.494 10.913 1.00 43.56 96 ALA A C 1
ATOM 782 O O . ALA A 1 96 ? 15.107 -11.786 10.925 1.00 43.56 96 ALA A O 1
ATOM 783 N N . ARG A 1 97 ? 14.088 -13.757 11.337 1.00 38.69 97 ARG A N 1
ATOM 784 C CA . ARG A 1 97 ? 15.253 -14.537 11.727 1.00 38.69 97 ARG A CA 1
ATOM 785 C C . ARG A 1 97 ? 16.297 -14.446 10.610 1.00 38.69 97 ARG A C 1
ATOM 787 O O . ARG A 1 97 ? 16.121 -15.002 9.532 1.00 38.69 97 ARG A O 1
ATOM 794 N N . ARG A 1 98 ? 17.387 -13.720 10.865 1.00 42.38 98 ARG A N 1
ATOM 795 C CA . ARG A 1 98 ? 18.593 -13.767 10.036 1.00 42.38 98 ARG A CA 1
ATOM 796 C C . ARG A 1 98 ? 19.280 -15.096 10.319 1.00 42.38 98 ARG A C 1
ATOM 798 O O . ARG A 1 98 ? 20.073 -15.183 11.247 1.00 42.38 98 ARG A O 1
ATOM 805 N N . GLU A 1 99 ? 18.980 -16.128 9.544 1.00 41.09 99 GLU A N 1
ATOM 806 C CA . GLU A 1 99 ? 19.840 -17.308 9.525 1.00 41.09 99 GLU A CA 1
ATOM 807 C C . GLU A 1 99 ? 21.064 -16.999 8.663 1.00 41.09 99 GLU A C 1
ATOM 809 O O . GLU A 1 99 ? 21.033 -17.067 7.437 1.00 41.09 99 GLU A O 1
ATOM 814 N N . ARG A 1 100 ? 22.156 -16.605 9.322 1.00 36.75 100 ARG A N 1
ATOM 815 C CA . ARG A 1 100 ? 23.510 -16.819 8.811 1.00 36.75 100 ARG A CA 1
ATOM 816 C C . ARG A 1 100 ? 24.371 -17.381 9.935 1.00 36.75 100 ARG A C 1
ATOM 818 O O . ARG A 1 100 ? 24.849 -16.627 10.770 1.00 36.75 100 ARG A O 1
ATOM 825 N N . GLY A 1 101 ? 24.484 -18.711 9.906 1.00 37.03 101 GLY A N 1
ATOM 826 C CA . GLY A 1 101 ? 25.610 -19.538 10.345 1.00 37.03 101 GLY A CA 1
ATOM 827 C C . GLY A 1 101 ? 26.102 -19.400 11.784 1.00 37.03 101 GLY A C 1
ATOM 828 O O . GLY A 1 101 ? 26.799 -18.446 12.090 1.00 37.03 101 GLY A O 1
ATOM 829 N N . LEU A 1 102 ? 25.860 -20.430 12.602 1.00 36.50 102 LEU A N 1
ATOM 830 C CA . LEU A 1 102 ? 26.861 -21.060 13.477 1.00 36.50 102 LEU A CA 1
ATOM 831 C C . LEU A 1 102 ? 26.296 -22.374 14.040 1.00 36.50 102 LEU A C 1
ATOM 833 O O . LEU A 1 102 ? 25.131 -22.469 14.419 1.00 36.50 102 LEU A O 1
ATOM 837 N N . ALA A 1 103 ? 27.135 -23.402 14.000 1.00 35.59 103 ALA A N 1
ATOM 838 C CA . ALA A 1 103 ? 26.812 -24.795 14.248 1.00 35.59 103 ALA A CA 1
ATOM 839 C C . ALA A 1 103 ? 26.695 -25.159 15.742 1.00 35.59 103 ALA A C 1
ATOM 841 O O . ALA A 1 103 ? 27.369 -24.585 16.589 1.00 35.59 103 ALA A O 1
ATOM 842 N N . ALA A 1 104 ? 25.889 -26.203 15.977 1.00 40.69 104 ALA A N 1
ATOM 843 C CA . ALA A 1 104 ? 25.911 -27.184 17.066 1.00 40.69 104 ALA A CA 1
ATOM 844 C C . ALA A 1 104 ? 25.856 -26.700 18.531 1.00 40.69 104 ALA A C 1
ATOM 846 O O . ALA A 1 104 ? 26.842 -26.219 19.082 1.00 40.69 104 ALA A O 1
ATOM 847 N N . LYS A 1 105 ? 24.756 -27.053 19.220 1.00 33.97 105 LYS A N 1
ATOM 848 C CA . LYS A 1 105 ? 24.797 -27.832 20.474 1.00 33.97 105 LYS A CA 1
ATOM 849 C C . LYS A 1 105 ? 23.409 -28.334 20.903 1.00 33.97 105 LYS A C 1
ATOM 851 O O . LYS A 1 105 ? 22.459 -27.572 21.003 1.00 33.97 105 LYS A O 1
ATOM 856 N N . SER A 1 106 ? 23.404 -29.620 21.255 1.00 36.41 106 SER A N 1
ATOM 857 C CA . SER A 1 106 ? 22.538 -30.302 22.222 1.00 36.41 106 SER A CA 1
ATOM 858 C C . SER A 1 106 ? 21.135 -30.759 21.805 1.00 36.41 106 SER A C 1
ATOM 860 O O . SER A 1 106 ? 20.141 -30.040 21.845 1.00 36.41 106 SER A O 1
ATOM 862 N N . ILE A 1 107 ? 21.073 -32.064 21.545 1.00 46.84 107 ILE A N 1
ATOM 863 C CA . ILE A 1 107 ? 19.929 -32.941 21.792 1.00 46.84 107 ILE A CA 1
ATOM 864 C C . ILE A 1 107 ? 19.535 -32.796 23.271 1.00 46.84 107 ILE A C 1
ATOM 866 O O . ILE A 1 107 ? 20.190 -33.385 24.125 1.00 46.84 107 ILE A O 1
ATOM 870 N N . ARG A 1 108 ? 18.508 -31.992 23.566 1.00 48.66 108 ARG A N 1
ATOM 871 C CA . ARG A 1 108 ? 17.592 -32.073 24.726 1.00 48.66 108 ARG A CA 1
ATOM 872 C C . ARG A 1 108 ? 16.761 -30.791 24.773 1.00 48.66 108 ARG A C 1
ATOM 874 O O . ARG A 1 108 ? 17.135 -29.844 25.442 1.00 48.66 108 ARG A O 1
ATOM 881 N N . ASP A 1 109 ? 15.650 -30.784 24.041 1.00 40.25 109 ASP A N 1
ATOM 882 C CA . ASP A 1 109 ? 14.415 -30.157 24.526 1.00 40.25 109 ASP A CA 1
ATOM 883 C C . ASP A 1 109 ? 13.224 -30.627 23.679 1.00 40.25 109 ASP A C 1
ATOM 885 O O . ASP A 1 109 ? 12.815 -30.024 22.689 1.00 40.25 109 ASP A O 1
ATOM 889 N N . ARG A 1 110 ? 12.733 -31.826 24.022 1.00 47.53 110 ARG A N 1
ATOM 890 C CA . ARG A 1 110 ? 11.598 -32.522 23.384 1.00 47.53 110 ARG A CA 1
ATOM 891 C C . ARG A 1 110 ? 10.298 -32.356 24.189 1.00 47.53 110 ARG A C 1
ATOM 893 O O . ARG A 1 110 ? 9.313 -33.031 23.919 1.00 47.53 110 ARG A O 1
ATOM 900 N N . ARG A 1 111 ? 10.238 -31.476 25.183 1.00 46.66 111 ARG A N 1
ATOM 901 C CA . ARG A 1 111 ? 9.017 -31.256 25.965 1.00 46.66 111 ARG A CA 1
ATOM 902 C C . ARG A 1 111 ? 8.867 -29.775 26.228 1.00 46.66 111 ARG A C 1
ATOM 904 O O . ARG A 1 111 ? 9.387 -29.313 27.217 1.00 46.66 111 ARG A O 1
ATOM 911 N N . GLU A 1 112 ? 8.217 -29.073 25.301 1.00 44.84 112 GLU A N 1
ATOM 912 C CA . GLU A 1 112 ? 7.409 -27.864 25.543 1.00 44.84 112 GLU A CA 1
ATOM 913 C C . GLU A 1 112 ? 7.158 -27.133 24.220 1.00 44.84 112 GLU A C 1
ATOM 915 O O . GLU A 1 112 ? 7.925 -26.282 23.774 1.00 44.84 112 GLU A O 1
ATOM 920 N N . ARG A 1 113 ? 6.064 -27.517 23.555 1.00 40.47 113 ARG A N 1
ATOM 921 C CA . ARG A 1 113 ? 5.143 -26.609 22.846 1.00 40.47 113 ARG A CA 1
ATOM 922 C C . ARG A 1 113 ? 3.953 -27.417 22.338 1.00 40.47 113 ARG A C 1
ATOM 924 O O . ARG A 1 113 ? 3.704 -27.558 21.148 1.00 40.47 113 ARG A O 1
ATOM 931 N N . SER A 1 114 ? 3.183 -27.905 23.301 1.00 47.72 114 SER A N 1
ATOM 932 C CA . SER A 1 114 ? 1.810 -28.388 23.133 1.00 47.72 114 SER A CA 1
ATOM 933 C C . SER A 1 114 ? 0.812 -27.223 22.991 1.00 47.72 114 SER A C 1
ATOM 935 O O . SER A 1 114 ? -0.323 -27.307 23.445 1.00 47.72 114 SER A O 1
ATOM 937 N N . HIS A 1 115 ? 1.219 -26.122 22.356 1.00 43.12 115 HIS A N 1
ATOM 938 C CA . HIS A 1 115 ? 0.342 -25.007 22.006 1.00 43.12 115 HIS A CA 1
ATOM 939 C C . HIS A 1 115 ? 0.410 -24.796 20.502 1.00 43.12 115 HIS A C 1
ATOM 941 O O . HIS A 1 115 ? 1.165 -23.979 19.979 1.00 43.12 115 HIS A O 1
ATOM 947 N N . MET A 1 116 ? -0.373 -25.611 19.807 1.00 39.69 116 MET A N 1
ATOM 948 C CA . MET A 1 116 ? -0.729 -25.369 18.421 1.00 39.69 116 MET A CA 1
ATOM 949 C C . MET A 1 116 ? -1.668 -24.148 18.393 1.00 39.69 116 MET A C 1
ATOM 951 O O . MET A 1 116 ? -2.627 -24.134 19.169 1.00 39.69 116 MET A O 1
ATOM 955 N N . PRO A 1 117 ? -1.449 -23.125 17.547 1.00 44.59 117 PRO A N 1
ATOM 956 C CA . PRO A 1 117 ? -2.516 -22.172 17.252 1.00 44.59 117 PRO A CA 1
ATOM 957 C C . PRO A 1 117 ? -3.702 -22.934 16.625 1.00 44.59 117 PRO A C 1
ATOM 959 O O . PRO A 1 117 ? -3.481 -23.979 15.998 1.00 44.59 117 PRO A O 1
ATOM 962 N N . PRO A 1 118 ? -4.954 -22.472 16.803 1.00 45.44 118 PRO A N 1
ATOM 963 C CA . PRO A 1 118 ? -6.123 -23.199 16.322 1.00 45.44 118 PRO A CA 1
ATOM 964 C C . PRO A 1 118 ? -6.016 -23.449 14.815 1.00 45.44 118 PRO A C 1
ATOM 966 O O . PRO A 1 118 ? -5.610 -22.571 14.050 1.00 45.44 118 PRO A O 1
ATOM 969 N N . LYS A 1 119 ? -6.370 -24.671 14.397 1.00 46.72 119 LYS A N 1
ATOM 970 C CA . LYS A 1 119 ? -6.548 -25.008 12.982 1.00 46.72 119 LYS A CA 1
ATOM 971 C C . LYS A 1 119 ? -7.564 -24.028 12.388 1.00 46.72 119 LYS A C 1
ATOM 973 O O . LYS A 1 119 ? -8.603 -23.778 12.995 1.00 46.72 119 LYS A O 1
ATOM 978 N N . TRP A 1 120 ? -7.236 -23.468 11.229 1.00 38.72 120 TRP A N 1
ATOM 979 C CA . TRP A 1 120 ? -8.117 -22.580 10.475 1.00 38.72 120 TRP A CA 1
ATOM 980 C C . TRP A 1 120 ? -9.491 -23.240 10.285 1.00 38.72 120 TRP A C 1
ATOM 982 O O . TRP A 1 120 ? -9.524 -24.417 9.918 1.00 38.72 120 TRP A O 1
ATOM 992 N N . PRO A 1 121 ? -10.617 -22.536 10.504 1.00 39.81 121 PRO A N 1
ATOM 993 C CA . PRO A 1 121 ? -11.897 -23.045 10.044 1.00 39.81 121 PRO A CA 1
ATOM 994 C C . PRO A 1 121 ? -11.841 -23.167 8.518 1.00 39.81 121 PRO A C 1
ATOM 996 O O . PRO A 1 121 ? -11.527 -22.201 7.818 1.00 39.81 121 PRO A O 1
ATOM 999 N N . SER A 1 122 ? -12.107 -24.377 8.024 1.00 45.03 122 SER A N 1
ATOM 1000 C CA . SER A 1 122 ? -12.387 -24.639 6.615 1.00 45.03 122 SER A CA 1
ATOM 1001 C C . SER A 1 122 ? -13.654 -23.873 6.259 1.00 45.03 122 SER A C 1
ATOM 1003 O O . SER A 1 122 ? -14.752 -24.306 6.584 1.00 45.03 122 SER A O 1
ATOM 1005 N N . ALA A 1 123 ? -13.506 -22.681 5.691 1.00 47.62 123 ALA A N 1
ATOM 1006 C CA . ALA A 1 123 ? -14.632 -21.873 5.247 1.00 47.62 123 ALA A CA 1
ATOM 1007 C C . ALA A 1 123 ? -14.947 -22.199 3.786 1.00 47.62 123 ALA A C 1
ATOM 1009 O O . ALA A 1 123 ? -14.697 -21.370 2.920 1.00 47.62 123 ALA A O 1
ATOM 1010 N N . LEU A 1 124 ? -15.438 -23.415 3.544 1.00 43.34 124 LEU A N 1
ATOM 1011 C CA . LEU A 1 124 ? -16.216 -23.826 2.375 1.00 43.34 124 LEU A CA 1
ATOM 1012 C C . LEU A 1 124 ? -17.001 -25.082 2.782 1.00 43.34 124 LEU A C 1
ATOM 1014 O O . LEU A 1 124 ? -16.440 -26.172 2.757 1.00 43.34 124 LEU A O 1
ATOM 1018 N N . ASP A 1 125 ? -18.224 -24.861 3.263 1.00 41.41 125 ASP A N 1
ATOM 1019 C CA . ASP A 1 125 ? -19.459 -25.620 3.007 1.00 41.41 125 ASP A CA 1
ATOM 1020 C C . ASP A 1 125 ? -20.647 -24.756 3.473 1.00 41.41 125 ASP A C 1
ATOM 1022 O O . ASP A 1 125 ? -20.533 -24.127 4.556 1.00 41.41 125 ASP A O 1
#

Sequence (125 aa):
MNNVRTYWQDLLEVRQKLNLTQRQFAAYFGFPVATLRHWERGNRRPTGTALALLFVIREHPHAVMKAVKKARLNWPGCLPPIEPLRSYRAPPGTGARRERGLAAKSIRDRRERSHMPPKWPSALD

pLDDT: mean 70.27, std 22.16, range [33.97, 95.31]

Organism: NCBI:txid2732067